Protein AF-A0AAV5UPC3-F1 (afdb_monomer_lite)

InterPro domains:
  IPR008993 Tissue inhibitor of metalloproteinases-like, OB-fold [G3DSA:2.40.50.120] (26-93)
  IPR008993 Tissue inhibitor of metalloproteinases-like, OB-fold [SSF50242] (26-77)

Structure (mmCIF, N/CA/C/O backbone):
data_AF-A0AAV5UPC3-F1
#
_entry.id   AF-A0AAV5UPC3-F1
#
loop_
_atom_site.group_PDB
_atom_site.id
_atom_site.type_symbol
_atom_site.label_atom_id
_atom_site.label_alt_id
_atom_site.label_comp_id
_atom_site.label_asym_id
_atom_site.label_entity_id
_atom_site.label_seq_id
_atom_site.pdbx_PDB_ins_code
_atom_site.Cartn_x
_atom_site.Cartn_y
_atom_site.Cartn_z
_atom_site.occupancy
_atom_site.B_iso_or_equiv
_atom_site.auth_seq_id
_atom_site.auth_comp_id
_atom_site.auth_asym_id
_atom_site.auth_atom_id
_atom_site.pdbx_PDB_model_num
ATOM 1 N N . VAL A 1 1 ? 34.953 -40.851 -29.923 1.00 43.78 1 VAL A N 1
ATOM 2 C CA . VAL A 1 1 ? 33.652 -40.464 -30.531 1.00 43.78 1 VAL A CA 1
ATOM 3 C C . VAL A 1 1 ? 32.450 -40.804 -29.626 1.00 43.78 1 VAL A C 1
ATOM 5 O O . VAL A 1 1 ? 31.329 -40.807 -30.099 1.00 43.78 1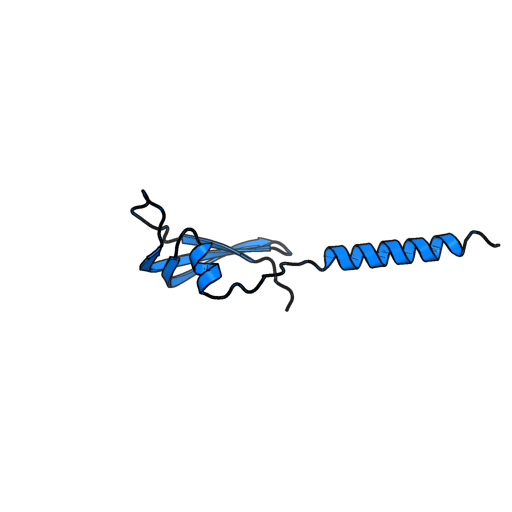 VAL A O 1
ATOM 8 N N . PHE A 1 2 ? 32.631 -41.056 -28.318 1.00 40.38 2 PHE A N 1
ATOM 9 C CA . PHE A 1 2 ? 31.521 -41.422 -27.409 1.00 40.38 2 PHE A CA 1
ATOM 10 C C . PHE A 1 2 ? 31.484 -40.623 -26.094 1.00 40.38 2 PHE A C 1
ATOM 12 O O . PHE A 1 2 ? 30.780 -40.998 -25.166 1.00 40.38 2 PHE A O 1
ATOM 19 N N . THR A 1 3 ? 32.220 -39.515 -26.000 1.00 42.66 3 THR A N 1
ATOM 20 C CA . THR A 1 3 ? 32.250 -38.665 -24.794 1.00 42.66 3 THR A CA 1
ATOM 21 C C . THR A 1 3 ? 31.683 -37.264 -25.021 1.00 42.66 3 THR A C 1
ATOM 23 O O . THR A 1 3 ? 31.289 -36.615 -24.059 1.00 42.66 3 THR A O 1
ATOM 26 N N . ASP A 1 4 ? 31.539 -36.824 -26.274 1.00 43.41 4 ASP A N 1
ATOM 27 C CA . ASP A 1 4 ? 31.060 -35.470 -26.596 1.00 43.41 4 ASP A CA 1
ATOM 28 C C . ASP A 1 4 ? 29.525 -35.341 -26.565 1.00 43.41 4 ASP A C 1
ATOM 30 O O . ASP A 1 4 ? 28.989 -34.244 -26.428 1.00 43.41 4 ASP A O 1
ATOM 34 N N . THR A 1 5 ? 28.789 -36.456 -26.616 1.00 48.06 5 THR A N 1
ATOM 35 C CA . THR A 1 5 ? 27.314 -36.469 -26.588 1.00 48.06 5 THR A CA 1
ATOM 36 C C . THR A 1 5 ? 26.716 -36.532 -25.178 1.00 48.06 5 THR A C 1
ATOM 38 O O . THR A 1 5 ? 25.583 -36.093 -24.984 1.00 48.06 5 THR A O 1
ATOM 41 N N . MET A 1 6 ? 27.458 -37.009 -24.167 1.00 47.09 6 MET A N 1
ATOM 42 C CA . MET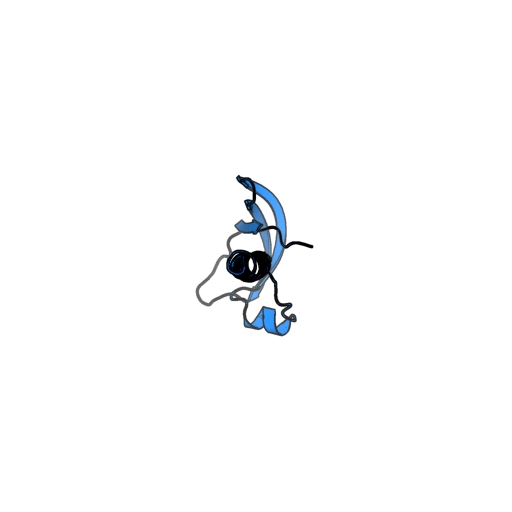 A 1 6 ? 26.967 -37.073 -22.775 1.00 47.09 6 MET A CA 1
ATOM 43 C C . MET A 1 6 ? 27.084 -35.738 -22.024 1.00 47.09 6 MET A C 1
ATOM 45 O O . MET A 1 6 ? 26.315 -35.488 -21.094 1.00 47.09 6 MET A O 1
ATOM 49 N N . ILE A 1 7 ? 28.006 -34.859 -22.428 1.00 52.94 7 ILE A N 1
ATOM 50 C CA . ILE A 1 7 ? 28.183 -33.537 -21.805 1.00 52.94 7 ILE A CA 1
ATOM 51 C C . ILE A 1 7 ? 27.064 -32.584 -22.253 1.00 52.94 7 ILE A C 1
ATOM 53 O O . ILE A 1 7 ? 26.504 -31.862 -21.428 1.00 52.94 7 ILE A O 1
ATOM 57 N N . GLY A 1 8 ? 26.665 -32.643 -23.530 1.00 53.41 8 GLY A N 1
ATOM 58 C CA . GLY A 1 8 ? 25.612 -31.787 -24.089 1.00 53.41 8 GLY A CA 1
ATOM 59 C C . GLY A 1 8 ? 24.230 -32.003 -23.46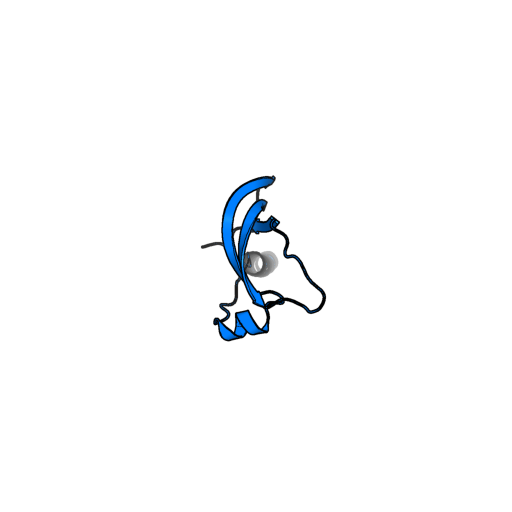1 1.00 53.41 8 GLY A C 1
ATOM 60 O O . GLY A 1 8 ? 23.489 -31.042 -23.271 1.00 53.41 8 GLY A O 1
ATOM 61 N N . SER A 1 9 ? 23.899 -33.241 -23.074 1.00 57.97 9 SER A N 1
ATOM 62 C CA . SER A 1 9 ? 22.607 -33.545 -22.445 1.00 57.97 9 SER A CA 1
ATOM 63 C C . SER A 1 9 ? 22.519 -32.981 -21.023 1.00 57.97 9 SER A C 1
ATOM 65 O O . SER A 1 9 ? 21.543 -32.317 -20.686 1.00 57.97 9 SER A O 1
ATOM 67 N N . ASN A 1 10 ? 23.569 -33.147 -20.210 1.00 62.12 10 ASN A N 1
ATOM 68 C CA . ASN A 1 10 ? 23.609 -32.605 -18.847 1.00 62.12 10 ASN A CA 1
ATOM 69 C C . ASN A 1 10 ? 23.612 -31.071 -18.831 1.00 62.12 10 ASN A C 1
ATOM 71 O O . ASN A 1 10 ? 22.930 -30.467 -18.006 1.00 62.12 10 ASN A O 1
ATOM 75 N N . LEU A 1 11 ? 24.324 -30.433 -19.767 1.00 66.88 11 LEU A N 1
ATOM 76 C CA . LEU A 1 11 ? 24.347 -28.973 -19.880 1.00 66.88 11 LEU A CA 1
ATOM 77 C C . LEU A 1 11 ? 22.966 -28.407 -20.244 1.00 66.88 11 LEU A C 1
ATOM 79 O O . LEU A 1 11 ? 22.559 -27.383 -19.701 1.00 66.88 11 LEU A O 1
ATOM 83 N N . ALA A 1 12 ? 22.227 -29.101 -21.115 1.00 71.06 12 ALA A N 1
ATOM 84 C CA . ALA A 1 12 ? 20.863 -28.735 -21.484 1.00 71.06 12 ALA A CA 1
ATOM 85 C C . ALA A 1 12 ? 19.892 -28.852 -20.298 1.00 71.06 12 ALA A C 1
ATOM 87 O O . ALA A 1 12 ? 19.082 -27.951 -20.089 1.00 71.06 12 ALA A O 1
ATOM 88 N N . TRP A 1 13 ? 20.010 -29.908 -19.483 1.00 70.88 13 TRP A N 1
ATOM 89 C CA . TRP A 1 13 ? 19.224 -30.056 -18.250 1.00 70.88 13 TRP A CA 1
ATOM 90 C C . TRP A 1 13 ? 19.546 -28.969 -17.220 1.00 70.88 13 TRP A C 1
ATOM 92 O O . TRP A 1 13 ? 18.631 -28.411 -16.617 1.00 70.88 13 TRP A O 1
ATOM 102 N N . ILE A 1 14 ? 20.826 -28.624 -17.055 1.00 71.94 14 ILE A N 1
ATOM 103 C CA . ILE A 1 14 ? 21.260 -27.552 -16.148 1.00 71.94 14 ILE A CA 1
ATOM 104 C C . ILE A 1 14 ? 20.731 -26.188 -16.623 1.00 71.94 14 ILE A C 1
ATOM 106 O O . ILE A 1 14 ? 20.213 -25.418 -15.814 1.00 71.94 14 ILE A O 1
ATOM 110 N N . LEU A 1 15 ? 20.783 -25.911 -17.929 1.00 70.06 15 LEU A N 1
ATOM 111 C CA . LEU A 1 15 ? 20.209 -24.698 -18.519 1.00 70.06 15 LEU A CA 1
ATOM 112 C C . LEU A 1 15 ? 18.684 -24.637 -18.332 1.00 70.06 15 LEU A C 1
ATOM 114 O O . LEU A 1 15 ? 18.176 -23.613 -17.882 1.00 70.06 15 LEU A O 1
ATOM 118 N N . LEU A 1 16 ? 17.956 -25.729 -18.579 1.00 67.62 16 LEU A N 1
ATOM 119 C CA . LEU A 1 16 ? 16.503 -25.798 -18.366 1.00 67.62 16 LEU A CA 1
ATOM 120 C C . LEU A 1 16 ? 16.107 -25.549 -16.905 1.00 67.62 16 LEU A C 1
ATOM 122 O O . LEU A 1 16 ? 15.198 -24.763 -16.641 1.00 67.62 16 LEU A O 1
ATOM 126 N N . LEU A 1 17 ? 16.814 -26.161 -15.952 1.00 67.38 17 LEU A N 1
ATOM 127 C CA . LEU A 1 17 ? 16.564 -25.953 -14.523 1.00 67.38 17 LEU A CA 1
ATOM 128 C C . LEU A 1 17 ? 16.882 -24.516 -14.088 1.00 67.38 17 LEU A C 1
ATOM 130 O O . LEU A 1 17 ? 16.149 -23.945 -13.279 1.00 67.38 17 LEU A O 1
ATOM 134 N N . SER A 1 18 ? 17.924 -23.907 -14.663 1.00 63.44 18 SER A N 1
ATOM 135 C CA . SER A 1 18 ? 18.255 -22.506 -14.390 1.00 63.44 18 SER A CA 1
ATOM 136 C C . SER A 1 18 ? 17.159 -21.552 -14.880 1.00 63.44 18 SER A C 1
ATOM 138 O O . SER A 1 18 ? 16.760 -20.664 -14.133 1.00 63.44 18 SER A O 1
ATOM 140 N N . ILE A 1 19 ? 16.573 -21.791 -16.058 1.00 63.84 19 ILE A N 1
ATOM 141 C CA . ILE A 1 19 ? 15.489 -20.961 -16.612 1.00 63.84 19 ILE A CA 1
ATOM 142 C C . ILE A 1 19 ? 14.228 -21.037 -15.738 1.00 63.84 19 ILE A C 1
ATOM 144 O O . ILE A 1 19 ? 13.636 -20.004 -15.432 1.00 63.84 19 ILE A O 1
ATOM 148 N N . ILE A 1 20 ? 13.866 -22.234 -15.261 1.00 62.31 20 ILE A N 1
ATOM 149 C CA . ILE A 1 20 ? 12.699 -22.432 -14.381 1.00 62.31 20 ILE A CA 1
ATOM 150 C C . ILE A 1 20 ? 12.882 -21.703 -13.038 1.00 62.31 20 ILE A C 1
ATOM 152 O O . ILE A 1 20 ? 11.925 -21.157 -12.488 1.00 62.31 20 ILE A O 1
ATOM 156 N N . SER A 1 21 ? 14.114 -21.648 -12.518 1.00 58.91 21 SER A N 1
ATOM 157 C CA . SER A 1 21 ? 14.410 -20.958 -11.254 1.00 58.91 21 SER A CA 1
ATOM 158 C C . SER A 1 21 ? 14.331 -19.428 -11.351 1.00 58.91 21 SER A C 1
ATOM 160 O O . SER A 1 21 ? 14.058 -18.767 -10.351 1.00 58.91 21 SER A O 1
ATOM 162 N N . VAL A 1 22 ? 14.517 -18.861 -12.550 1.00 58.56 22 VAL A N 1
ATOM 163 C CA . VAL A 1 22 ? 14.521 -17.405 -12.779 1.00 58.56 22 VAL A CA 1
ATOM 164 C C . VAL A 1 22 ? 13.115 -16.868 -13.087 1.00 58.56 22 VAL A C 1
ATOM 166 O O . VAL A 1 22 ? 12.849 -15.691 -12.861 1.00 58.56 22 VAL A O 1
ATOM 169 N N . SER A 1 23 ? 12.169 -17.717 -13.506 1.00 56.53 23 SER A N 1
ATOM 170 C CA . SER A 1 23 ? 10.775 -17.319 -13.786 1.00 56.53 23 SER A CA 1
ATOM 171 C C . SER A 1 23 ? 9.914 -16.994 -12.549 1.00 56.53 23 SER A C 1
ATOM 173 O O . SER A 1 23 ? 8.727 -16.716 -12.682 1.00 56.53 23 SER A O 1
ATOM 175 N N . GLY A 1 24 ? 10.486 -16.979 -11.342 1.00 53.44 24 GLY A N 1
ATOM 176 C CA . GLY A 1 24 ? 9.796 -16.619 -10.096 1.00 53.44 24 GLY A CA 1
ATOM 177 C C . GLY A 1 24 ? 9.636 -15.110 -9.861 1.00 53.44 24 GLY A C 1
ATOM 178 O O . GLY A 1 24 ? 9.828 -14.655 -8.733 1.00 53.44 24 GLY A O 1
ATOM 179 N N . ALA A 1 25 ? 9.327 -14.320 -10.893 1.00 57.50 25 ALA A N 1
ATOM 180 C CA . ALA A 1 25 ? 9.040 -12.895 -10.737 1.00 57.50 25 ALA A CA 1
ATOM 181 C C . ALA A 1 25 ? 7.710 -12.718 -9.976 1.00 57.50 25 ALA A C 1
ATOM 183 O O . ALA A 1 25 ? 6.640 -12.966 -10.516 1.00 57.50 25 ALA A O 1
ATOM 184 N N . CYS A 1 26 ? 7.803 -12.351 -8.694 1.00 61.12 26 CYS A N 1
ATOM 185 C CA . CYS A 1 26 ? 6.707 -11.974 -7.791 1.00 61.12 26 CYS A CA 1
ATOM 186 C C . CYS A 1 26 ? 5.433 -12.833 -7.866 1.00 61.12 26 CYS A C 1
ATOM 188 O O . CYS A 1 26 ? 4.410 -12.429 -8.409 1.00 61.12 26 CYS A O 1
ATOM 190 N N . THR A 1 27 ? 5.445 -13.992 -7.206 1.00 65.62 27 THR A N 1
ATOM 191 C CA . THR A 1 27 ? 4.218 -14.771 -6.994 1.00 65.62 27 THR A CA 1
ATOM 192 C C . THR A 1 27 ? 3.484 -14.287 -5.741 1.00 65.62 27 THR A C 1
ATOM 194 O O . THR A 1 27 ? 3.927 -14.540 -4.616 1.00 65.62 27 THR A O 1
ATOM 197 N N . CYS A 1 28 ? 2.347 -13.615 -5.909 1.00 70.81 28 CYS A N 1
ATOM 198 C CA . CYS A 1 28 ? 1.460 -13.272 -4.798 1.00 70.81 28 CYS A CA 1
ATOM 199 C C . CYS A 1 28 ? 0.569 -14.470 -4.454 1.00 70.81 28 CYS A C 1
ATOM 201 O O . CYS A 1 28 ? -0.164 -14.977 -5.300 1.00 70.81 28 CYS A O 1
ATOM 203 N N . ARG A 1 29 ? 0.593 -14.920 -3.196 1.00 77.75 29 ARG A N 1
ATOM 204 C CA . ARG A 1 29 ? -0.399 -15.882 -2.707 1.00 77.75 29 ARG A CA 1
ATOM 205 C C . ARG A 1 29 ? -1.663 -15.118 -2.340 1.00 77.75 29 ARG A C 1
ATOM 207 O O . ARG A 1 29 ? -1.625 -14.340 -1.386 1.00 77.75 29 ARG A O 1
ATOM 214 N N . ASP A 1 30 ? -2.757 -15.374 -3.055 1.00 78.31 30 ASP A N 1
ATOM 215 C CA . ASP A 1 30 ? -4.046 -14.789 -2.701 1.00 78.31 30 ASP A CA 1
ATOM 216 C C . ASP A 1 30 ? -4.396 -15.162 -1.254 1.00 78.31 30 ASP A C 1
ATOM 218 O O . ASP A 1 30 ? -4.350 -16.319 -0.813 1.00 78.31 30 ASP A O 1
ATOM 222 N N . ALA A 1 31 ? -4.632 -14.115 -0.490 1.00 74.62 31 ALA A N 1
ATOM 223 C CA . ALA A 1 31 ? -4.884 -14.128 0.919 1.00 74.62 31 ALA A CA 1
ATOM 224 C C . ALA A 1 31 ? -6.295 -13.596 1.077 1.00 74.62 31 ALA A C 1
ATOM 226 O O . ALA A 1 31 ? -6.486 -12.383 1.030 1.00 74.62 31 ALA A O 1
ATOM 227 N N . GLY A 1 32 ? -7.272 -14.485 1.271 1.00 90.50 32 GLY A N 1
ATOM 228 C CA . GLY A 1 32 ? -8.645 -14.063 1.539 1.00 90.50 32 GLY A CA 1
ATOM 229 C C . GLY A 1 32 ? -8.708 -12.965 2.618 1.00 90.50 32 GLY A C 1
ATOM 230 O O . GLY A 1 32 ? -7.799 -12.855 3.452 1.00 90.50 32 GLY A O 1
ATOM 231 N N . PRO A 1 33 ? -9.773 -12.149 2.634 1.00 90.19 33 PRO A N 1
ATOM 232 C CA . PRO A 1 33 ? -9.817 -10.892 3.384 1.00 90.19 33 PRO A CA 1
ATOM 233 C C . PRO A 1 33 ? -9.519 -11.058 4.880 1.00 90.19 33 PRO A C 1
ATOM 235 O O . PRO A 1 33 ? -8.826 -10.229 5.464 1.00 90.19 33 PRO A O 1
ATOM 238 N N . GLU A 1 34 ? -9.970 -12.154 5.494 1.00 92.56 34 GLU A N 1
ATOM 239 C CA . GLU A 1 34 ? -9.683 -12.477 6.895 1.00 92.56 34 GLU A CA 1
ATOM 240 C C . GLU A 1 34 ? -8.185 -12.725 7.144 1.00 92.56 34 GLU A C 1
ATOM 242 O O . GLU A 1 34 ? -7.594 -12.167 8.068 1.00 92.56 34 GLU A O 1
ATOM 247 N N . ALA A 1 35 ? -7.532 -13.509 6.283 1.00 91.00 35 ALA A N 1
ATOM 248 C CA . ALA A 1 35 ? -6.105 -13.794 6.399 1.00 91.00 35 ALA A CA 1
ATOM 249 C C . ALA A 1 35 ? -5.251 -12.541 6.151 1.00 91.00 35 ALA A C 1
ATOM 251 O O . ALA A 1 35 ? -4.234 -12.341 6.823 1.00 91.00 35 ALA A O 1
ATOM 252 N N . ALA A 1 36 ? -5.659 -11.688 5.207 1.00 89.12 36 ALA A N 1
ATOM 253 C CA . ALA A 1 36 ? -5.029 -10.392 4.977 1.00 89.12 36 ALA A CA 1
ATOM 254 C C . ALA A 1 36 ? -5.179 -9.478 6.204 1.00 89.12 36 ALA A C 1
ATOM 256 O O . ALA A 1 36 ? -4.188 -8.926 6.680 1.00 89.12 36 ALA A O 1
ATOM 257 N N . TRP A 1 37 ? -6.382 -9.396 6.777 1.00 90.50 37 TRP A N 1
ATOM 258 C CA . TRP A 1 37 ? -6.659 -8.615 7.983 1.00 90.50 37 TRP A CA 1
ATOM 259 C C . TRP A 1 37 ? -5.830 -9.067 9.192 1.00 90.50 37 TRP A C 1
ATOM 261 O O . TRP A 1 37 ? -5.273 -8.237 9.918 1.00 90.50 37 TRP A O 1
ATOM 271 N N . CYS A 1 38 ? -5.719 -10.378 9.419 1.00 90.19 38 CYS A N 1
ATOM 272 C CA . CYS A 1 38 ? -4.947 -10.927 10.532 1.00 90.19 38 CYS A CA 1
ATOM 273 C C . CYS A 1 38 ? -3.454 -10.600 10.408 1.00 90.19 38 CYS A C 1
ATOM 275 O O . CYS A 1 38 ? -2.847 -10.182 11.395 1.00 90.19 38 CYS A O 1
ATOM 277 N N . ARG A 1 39 ? -2.885 -10.727 9.202 1.00 90.88 39 ARG A N 1
ATOM 278 C CA . ARG A 1 39 ? -1.449 -10.508 8.957 1.00 90.88 39 ARG A CA 1
ATOM 279 C C . ARG A 1 39 ? -1.047 -9.046 8.819 1.00 90.88 39 ARG A C 1
ATOM 281 O O . ARG A 1 39 ? 0.085 -8.713 9.145 1.00 90.88 39 ARG A O 1
ATOM 288 N N . ALA A 1 40 ? -1.937 -8.186 8.338 1.00 89.44 40 ALA A N 1
ATOM 289 C CA . ALA A 1 40 ? -1.623 -6.777 8.153 1.00 89.44 40 ALA A CA 1
ATOM 290 C C . ALA A 1 40 ? -1.407 -6.091 9.509 1.00 89.44 40 ALA A C 1
ATOM 292 O O . ALA A 1 40 ? -2.261 -6.175 10.389 1.00 89.44 40 ALA A O 1
ATOM 293 N N . GLU A 1 41 ? -0.296 -5.384 9.695 1.00 89.50 41 GLU A N 1
ATOM 294 C CA . GLU A 1 41 ? -0.059 -4.604 10.920 1.00 89.50 41 GLU A CA 1
ATOM 295 C C . GLU A 1 41 ? -0.997 -3.394 11.015 1.00 89.50 41 GLU A C 1
ATOM 297 O O . GLU A 1 41 ? -1.443 -3.016 12.102 1.00 89.50 41 GLU A O 1
ATOM 302 N N . PHE A 1 42 ? -1.354 -2.827 9.861 1.00 89.19 42 PHE A N 1
ATOM 303 C CA . PHE A 1 42 ? -2.285 -1.716 9.741 1.00 89.19 42 PHE A CA 1
ATOM 304 C C . PHE A 1 42 ? -3.313 -1.982 8.638 1.00 89.19 42 PHE A C 1
ATOM 306 O O . PHE A 1 42 ? -3.023 -2.635 7.638 1.00 89.19 42 PHE A O 1
ATOM 313 N N . VAL A 1 43 ? -4.519 -1.447 8.814 1.00 91.94 43 VAL A N 1
ATOM 314 C CA . VAL A 1 43 ? -5.576 -1.461 7.799 1.00 91.94 43 VAL A CA 1
ATOM 315 C C . VAL A 1 43 ? -6.284 -0.116 7.840 1.00 91.94 43 VAL A C 1
ATOM 317 O O . VAL A 1 43 ? -6.790 0.304 8.883 1.00 91.94 43 VAL A O 1
ATOM 320 N N . SER A 1 44 ? -6.337 0.573 6.704 1.00 93.81 44 SER A N 1
ATOM 321 C CA . SER A 1 44 ? -7.017 1.860 6.577 1.00 93.81 44 SER A CA 1
ATOM 322 C C . SER A 1 44 ? -7.709 1.973 5.224 1.00 93.81 44 SER A C 1
ATOM 324 O O . SER A 1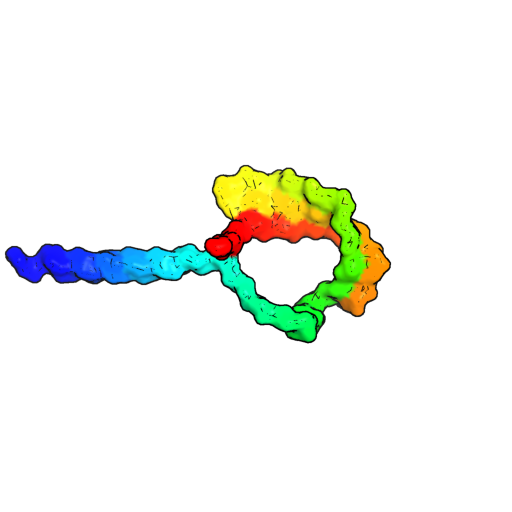 44 ? -7.217 1.477 4.214 1.00 93.81 44 SER A O 1
ATOM 326 N N . LYS A 1 45 ? -8.862 2.643 5.212 1.00 94.38 45 LYS A N 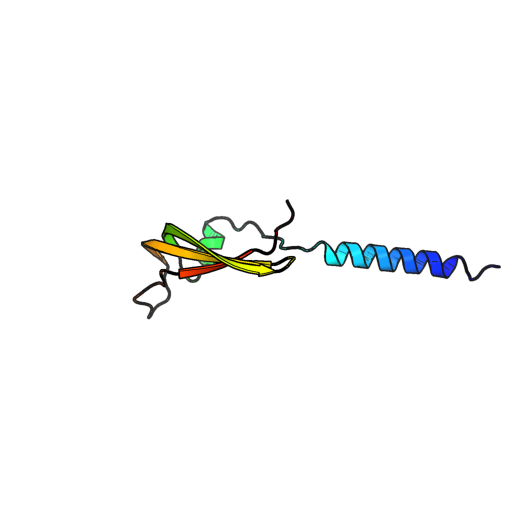1
ATOM 327 C CA . LYS A 1 45 ? -9.512 3.102 3.990 1.00 94.38 45 LYS A CA 1
ATOM 328 C C . LYS A 1 45 ? -8.868 4.419 3.590 1.00 94.38 45 LYS A C 1
ATOM 330 O O . LYS A 1 45 ? -8.970 5.402 4.326 1.00 94.38 45 LYS A O 1
ATOM 335 N N . VAL A 1 46 ? -8.247 4.434 2.422 1.00 94.50 46 VAL A N 1
ATOM 336 C CA . VAL A 1 46 ? -7.533 5.597 1.898 1.00 94.50 46 VAL A CA 1
ATOM 337 C C . VAL A 1 46 ? -8.165 6.091 0.604 1.00 94.50 46 VAL A C 1
ATOM 339 O O . VAL A 1 46 ? -8.799 5.327 -0.126 1.00 94.50 46 VAL A O 1
ATOM 342 N N . ARG A 1 47 ? -7.988 7.378 0.324 1.00 94.88 47 ARG A N 1
ATOM 343 C CA . ARG A 1 47 ? -8.114 7.948 -1.018 1.00 94.88 47 ARG A CA 1
ATOM 344 C C . ARG A 1 47 ? -6.706 8.233 -1.526 1.00 94.88 47 ARG A C 1
ATOM 346 O O . ARG A 1 47 ? -5.913 8.786 -0.775 1.00 94.88 47 ARG A O 1
ATOM 353 N N . ILE A 1 48 ? -6.410 7.860 -2.765 1.00 94.38 48 ILE A N 1
ATOM 354 C CA . ILE A 1 48 ? -5.165 8.259 -3.429 1.00 94.38 48 ILE A CA 1
ATOM 355 C C . ILE A 1 48 ? -5.363 9.687 -3.932 1.00 94.38 48 ILE A C 1
ATOM 357 O O . ILE A 1 48 ? -6.293 9.928 -4.705 1.00 94.38 48 ILE A O 1
ATOM 361 N N . ASP A 1 49 ? -4.522 10.610 -3.476 1.00 93.56 49 ASP A N 1
ATOM 362 C CA . ASP A 1 49 ? -4.573 12.014 -3.885 1.00 93.56 49 ASP A CA 1
ATOM 363 C C . ASP A 1 49 ? -3.637 12.262 -5.079 1.00 93.56 49 ASP A C 1
ATOM 365 O O . ASP A 1 49 ? -4.040 12.897 -6.055 1.00 93.56 49 ASP A O 1
ATOM 369 N N . SER A 1 50 ? -2.420 11.707 -5.060 1.00 91.88 50 SER A N 1
ATOM 370 C CA . SER A 1 50 ? -1.497 11.763 -6.200 1.00 91.88 50 SER A CA 1
ATOM 371 C C . SER A 1 50 ? -0.541 10.568 -6.269 1.00 91.88 50 SER A C 1
ATOM 373 O O . SER A 1 50 ? -0.369 9.821 -5.305 1.00 91.88 50 SER A O 1
ATOM 375 N N . VAL A 1 51 ? 0.075 10.384 -7.440 1.00 92.06 51 VAL A N 1
ATOM 376 C CA . VAL A 1 51 ? 1.066 9.336 -7.716 1.00 92.06 51 VAL A CA 1
ATOM 377 C C . VAL A 1 51 ? 2.275 9.977 -8.386 1.00 92.06 51 VAL A C 1
ATOM 379 O O . VAL A 1 51 ? 2.127 10.650 -9.406 1.00 92.06 51 VAL A O 1
ATOM 382 N N . TYR A 1 52 ? 3.460 9.760 -7.824 1.00 89.81 52 TYR A N 1
ATOM 383 C CA . TYR A 1 52 ? 4.731 10.234 -8.364 1.00 89.81 52 TYR A CA 1
ATOM 384 C C . TYR A 1 52 ? 5.632 9.056 -8.696 1.00 89.81 52 TYR A C 1
ATOM 386 O O . TYR A 1 52 ? 5.772 8.126 -7.908 1.00 89.81 52 TYR A O 1
ATOM 394 N N . GLU A 1 53 ? 6.286 9.118 -9.845 1.00 87.12 53 GLU A N 1
ATOM 395 C CA . GLU A 1 53 ? 7.356 8.193 -10.191 1.00 87.12 53 GLU A CA 1
ATOM 396 C C . GLU A 1 53 ? 8.669 8.733 -9.612 1.00 87.12 53 GLU A C 1
ATOM 398 O O . GLU A 1 53 ? 9.139 9.797 -10.016 1.00 87.12 53 GLU A O 1
ATOM 403 N N . LEU A 1 54 ? 9.230 8.036 -8.623 1.00 84.12 54 LEU A N 1
ATOM 404 C CA . LEU A 1 54 ? 10.480 8.433 -7.970 1.00 84.12 54 LEU A CA 1
ATOM 405 C C . LEU A 1 54 ? 11.694 7.989 -8.779 1.00 84.12 54 LEU A C 1
ATOM 407 O O . LEU A 1 54 ? 12.672 8.728 -8.902 1.00 84.12 54 LEU A O 1
ATOM 411 N N . LYS A 1 55 ? 11.640 6.764 -9.306 1.00 80.44 55 LYS A N 1
ATOM 412 C CA . LYS A 1 55 ? 12.756 6.151 -10.013 1.00 80.44 55 LYS A CA 1
ATOM 413 C C . LYS A 1 55 ? 12.260 5.223 -11.110 1.00 80.44 55 LYS A C 1
ATOM 415 O O . LYS A 1 55 ? 11.355 4.419 -10.889 1.00 80.44 55 LYS A O 1
ATOM 420 N N . ARG A 1 56 ? 12.924 5.315 -12.262 1.00 77.88 56 ARG A N 1
ATOM 421 C CA . ARG A 1 56 ? 12.775 4.411 -13.398 1.00 77.88 56 ARG A CA 1
ATOM 422 C C . ARG A 1 56 ? 14.133 3.803 -13.719 1.00 77.88 56 ARG A C 1
ATOM 424 O O . ARG A 1 56 ? 14.925 4.418 -14.429 1.00 77.88 56 ARG A O 1
ATOM 431 N N . ASP A 1 57 ? 14.393 2.613 -13.196 1.00 77.44 57 ASP A N 1
ATOM 432 C CA . ASP A 1 57 ? 15.510 1.787 -13.658 1.00 77.44 57 ASP A CA 1
ATOM 433 C C . ASP A 1 57 ? 14.992 0.750 -14.660 1.00 77.44 57 ASP A C 1
ATOM 435 O O . ASP A 1 57 ? 13.798 0.456 -14.681 1.00 77.44 57 ASP A O 1
ATOM 439 N N . ASN A 1 58 ? 15.886 0.162 -15.468 1.00 64.44 58 ASN A N 1
ATOM 440 C CA . ASN A 1 58 ? 15.545 -0.748 -16.576 1.00 64.44 58 ASN A CA 1
ATOM 441 C C . ASN A 1 58 ? 14.518 -1.850 -16.234 1.00 64.44 58 ASN A C 1
ATOM 443 O O . ASN A 1 58 ? 13.839 -2.321 -17.142 1.00 64.44 58 ASN A O 1
ATOM 447 N N . HIS A 1 59 ? 14.381 -2.244 -14.960 1.00 64.81 59 HIS A N 1
ATOM 448 C CA . HIS A 1 59 ? 13.434 -3.271 -14.505 1.00 64.81 59 HIS A CA 1
ATOM 449 C C . HIS A 1 59 ? 12.739 -2.962 -13.167 1.00 64.81 59 HIS A C 1
ATOM 451 O O . HIS A 1 59 ? 12.044 -3.827 -12.633 1.00 64.81 59 HIS A O 1
ATOM 457 N N . THR A 1 60 ? 12.907 -1.755 -12.623 1.00 68.19 60 THR A N 1
ATOM 458 C CA . THR A 1 60 ? 12.349 -1.395 -11.313 1.00 68.19 60 THR A CA 1
ATOM 459 C C . THR A 1 60 ? 11.708 -0.025 -11.402 1.00 68.19 60 THR A C 1
ATOM 461 O O . THR A 1 60 ? 12.378 0.960 -11.722 1.00 68.19 60 THR A O 1
ATOM 464 N N . TYR A 1 61 ? 10.420 0.030 -11.083 1.00 71.94 61 TYR A N 1
ATOM 465 C CA . TYR A 1 61 ? 9.691 1.283 -10.962 1.00 71.94 61 TYR A CA 1
ATOM 466 C C . TYR A 1 61 ? 9.404 1.521 -9.487 1.00 71.94 61 TYR A C 1
ATOM 468 O O . TYR A 1 61 ? 8.870 0.649 -8.799 1.00 71.94 61 TYR A O 1
ATOM 476 N N . GLU A 1 62 ? 9.773 2.692 -8.990 1.00 82.88 62 GLU A N 1
ATOM 477 C CA . GLU A 1 62 ? 9.431 3.105 -7.634 1.00 82.88 62 GLU A CA 1
ATOM 478 C C . GLU A 1 62 ? 8.397 4.221 -7.711 1.00 82.88 62 GLU A C 1
ATOM 480 O O . GLU A 1 62 ? 8.663 5.291 -8.268 1.00 82.88 62 GLU A O 1
ATOM 485 N N . PHE A 1 63 ? 7.218 3.967 -7.145 1.00 85.62 63 PHE A N 1
ATOM 486 C CA . PHE A 1 63 ? 6.147 4.949 -7.070 1.00 85.62 63 PHE A CA 1
ATOM 487 C C . PHE A 1 63 ? 5.932 5.405 -5.631 1.00 85.62 63 PHE A C 1
ATOM 489 O O . PHE A 1 63 ? 5.924 4.605 -4.691 1.00 85.62 63 PHE A O 1
ATOM 496 N N . LEU A 1 64 ? 5.712 6.706 -5.485 1.00 89.31 64 LEU A N 1
ATOM 497 C CA . LEU A 1 64 ? 5.248 7.346 -4.268 1.00 89.31 64 LEU A CA 1
ATOM 498 C C . LEU A 1 64 ? 3.782 7.722 -4.444 1.00 89.31 64 LEU A C 1
ATOM 500 O O . LEU A 1 64 ? 3.439 8.555 -5.282 1.00 89.31 64 LEU A O 1
ATOM 504 N N . TYR A 1 65 ? 2.925 7.124 -3.633 1.00 91.38 65 TYR A N 1
ATOM 505 C CA . TYR A 1 65 ? 1.516 7.470 -3.554 1.00 91.38 65 TYR A CA 1
ATOM 506 C C . TYR A 1 65 ? 1.323 8.416 -2.382 1.00 91.38 65 TYR A C 1
ATOM 508 O O . TYR A 1 65 ? 1.684 8.070 -1.256 1.00 91.38 65 TYR A O 1
ATOM 516 N N . THR A 1 66 ? 0.726 9.578 -2.629 1.00 94.12 66 THR A N 1
ATOM 517 C CA . THR A 1 66 ? 0.175 10.377 -1.537 1.00 94.12 66 THR A CA 1
ATOM 518 C C . THR A 1 66 ? -1.263 9.952 -1.306 1.00 94.12 66 THR A C 1
ATOM 520 O O . THR A 1 66 ? -2.054 9.777 -2.243 1.00 94.12 66 THR A O 1
ATOM 523 N N . VAL A 1 67 ? -1.596 9.712 -0.049 1.00 94.69 67 VAL A N 1
ATOM 524 C CA . VAL A 1 67 ? -2.884 9.186 0.356 1.00 94.69 67 VAL A CA 1
ATOM 525 C C . VAL A 1 67 ? -3.473 10.022 1.469 1.00 94.69 67 VAL A C 1
ATOM 527 O O . VAL A 1 67 ? -2.779 10.517 2.348 1.00 94.69 67 VAL A O 1
ATOM 530 N N . LYS A 1 68 ? -4.797 10.107 1.462 1.00 94.38 68 LYS A N 1
ATOM 531 C CA . LYS A 1 68 ? -5.572 10.650 2.563 1.00 94.38 68 LYS A CA 1
ATOM 532 C C . LYS A 1 68 ? -6.310 9.529 3.269 1.00 94.38 68 LYS A C 1
ATOM 534 O O . LYS A 1 68 ? -7.182 8.871 2.688 1.00 94.38 68 LYS A O 1
ATOM 539 N N . HIS A 1 69 ? -5.996 9.333 4.543 1.00 92.19 69 HIS A N 1
ATOM 540 C CA . HIS A 1 69 ? -6.683 8.366 5.390 1.00 92.19 69 HIS A CA 1
ATOM 541 C C . HIS A 1 69 ? -8.115 8.829 5.694 1.00 92.19 69 HIS A C 1
ATOM 543 O O . HIS A 1 69 ? -8.335 9.843 6.352 1.00 92.19 69 HIS A O 1
ATOM 549 N N . LEU A 1 70 ? -9.106 8.077 5.207 1.00 93.81 70 LEU A N 1
ATOM 550 C CA . LEU A 1 70 ? -10.528 8.346 5.445 1.00 93.81 70 LEU A CA 1
ATOM 551 C C . LEU A 1 70 ? -11.014 7.684 6.736 1.00 93.81 70 LEU A C 1
ATOM 553 O O . LEU A 1 70 ? -11.794 8.268 7.482 1.00 93.81 70 LEU A O 1
ATOM 557 N N . SER A 1 71 ? -10.572 6.450 6.987 1.00 93.00 71 SER A N 1
ATOM 558 C CA . SER A 1 71 ? -10.875 5.723 8.222 1.00 93.00 71 SER A CA 1
ATOM 559 C C . SER A 1 71 ? -9.788 4.703 8.536 1.00 93.00 71 SER A C 1
ATOM 561 O O . SER A 1 71 ? -9.356 3.958 7.654 1.00 93.00 71 SER A O 1
ATOM 563 N N . THR A 1 72 ? -9.384 4.608 9.797 1.00 91.25 72 THR A N 1
ATOM 564 C CA . THR A 1 72 ? -8.410 3.610 10.259 1.00 91.25 72 THR A CA 1
ATOM 565 C C . THR A 1 72 ? -9.138 2.468 10.944 1.00 91.25 72 THR A C 1
ATOM 567 O O . THR A 1 72 ? -9.889 2.689 11.888 1.00 91.25 72 THR A O 1
ATOM 570 N N . LEU A 1 73 ? -8.926 1.255 10.444 1.00 92.25 73 LEU A N 1
ATOM 571 C CA . LEU A 1 73 ? -9.626 0.047 10.873 1.00 92.25 73 LEU A CA 1
ATOM 572 C C . LEU A 1 73 ? -8.749 -0.815 11.794 1.00 92.25 73 LEU A C 1
ATOM 574 O O . LEU A 1 73 ? -9.243 -1.388 12.760 1.00 92.25 73 LEU A O 1
ATOM 578 N N . LYS A 1 74 ? -7.438 -0.863 11.532 1.00 91.62 74 LYS A N 1
ATOM 579 C CA . LYS A 1 74 ? -6.436 -1.538 12.366 1.00 91.62 74 LYS A CA 1
ATOM 580 C C . LYS A 1 74 ? -5.170 -0.689 12.409 1.00 91.62 74 LYS A C 1
ATOM 582 O O . LYS A 1 74 ? -4.732 -0.193 11.372 1.00 91.62 74 LYS A O 1
ATOM 587 N N . LYS A 1 75 ? -4.585 -0.522 13.594 1.00 90.25 75 LYS A N 1
ATOM 588 C CA . LYS A 1 75 ? -3.276 0.114 13.766 1.00 90.25 75 LYS A CA 1
ATOM 589 C C . LYS A 1 75 ? -2.527 -0.479 14.965 1.00 90.25 75 LYS A C 1
ATOM 591 O O . LYS A 1 75 ? -3.190 -0.894 15.919 1.00 90.25 75 LYS A O 1
ATOM 596 N N . PRO A 1 76 ? -1.185 -0.484 14.951 1.00 87.00 76 PRO A N 1
ATOM 597 C CA . PRO A 1 76 ? -0.389 -0.872 16.109 1.00 87.00 76 PRO A CA 1
ATOM 598 C C . PRO A 1 76 ? -0.646 0.048 17.310 1.00 87.00 76 PRO A C 1
ATOM 600 O O . PRO A 1 76 ? -0.932 1.241 17.153 1.00 87.00 76 PRO A O 1
ATOM 603 N N . MET A 1 77 ? -0.514 -0.493 18.523 1.00 85.69 77 MET A N 1
ATOM 604 C CA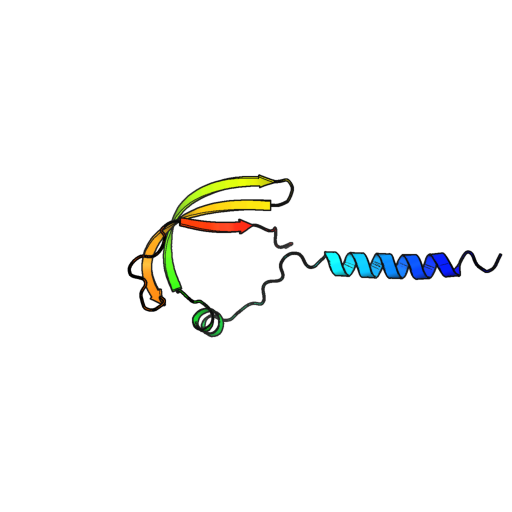 . MET A 1 77 ? -0.534 0.326 19.738 1.00 85.69 77 MET A CA 1
ATOM 605 C C . MET A 1 77 ? 0.647 1.302 19.735 1.00 85.69 77 MET A C 1
ATOM 607 O O . MET A 1 77 ? 1.766 0.929 19.400 1.00 85.69 77 MET A O 1
ATOM 611 N N . GLY A 1 78 ? 0.393 2.557 20.112 1.00 82.75 78 GLY A N 1
ATOM 612 C CA . GLY A 1 78 ? 1.419 3.604 20.185 1.00 82.75 78 GLY A CA 1
ATOM 613 C C . GLY A 1 78 ? 1.548 4.482 18.938 1.00 82.75 78 GLY A C 1
ATOM 614 O O . GLY A 1 78 ? 2.222 5.505 19.002 1.00 82.75 78 GLY A O 1
ATOM 615 N N . ILE A 1 79 ? 0.858 4.160 17.837 1.00 83.50 79 ILE A N 1
ATOM 616 C CA . ILE A 1 79 ? 0.854 5.002 16.633 1.00 83.50 79 ILE A CA 1
ATOM 617 C C . ILE A 1 79 ? -0.373 5.924 16.632 1.00 83.50 79 ILE A C 1
ATOM 619 O O . ILE A 1 79 ? -1.532 5.486 16.583 1.00 83.50 79 ILE A O 1
ATOM 623 N N . SER A 1 80 ? -0.124 7.232 16.699 1.00 77.56 80 SER A N 1
ATOM 624 C CA . SER A 1 80 ? -1.159 8.271 16.637 1.00 77.56 80 SER A CA 1
ATOM 625 C C . SER A 1 80 ? -1.493 8.677 15.201 1.00 77.56 80 SER A C 1
ATOM 627 O O . SER A 1 80 ? -2.670 8.879 14.904 1.00 77.56 80 SER A O 1
ATOM 629 N N . PHE A 1 81 ? -0.491 8.726 14.319 1.00 80.06 81 PHE A N 1
ATOM 630 C CA . PHE A 1 81 ? -0.598 9.218 12.946 1.00 80.06 81 PHE A CA 1
ATOM 631 C C . PHE A 1 81 ? -0.073 8.186 11.939 1.00 80.06 81 PHE A C 1
ATOM 633 O O . PHE A 1 81 ? 0.906 7.494 12.214 1.00 80.06 81 PHE A O 1
ATOM 640 N N . LEU A 1 82 ? -0.742 8.066 10.793 1.00 82.44 82 LEU A N 1
ATOM 641 C CA . LEU A 1 82 ? -0.326 7.207 9.681 1.00 82.44 82 LEU A CA 1
ATOM 642 C C . LEU A 1 82 ? 0.343 8.078 8.623 1.00 82.44 82 LEU A C 1
ATOM 644 O O . LEU A 1 82 ? -0.089 9.203 8.412 1.00 82.44 82 LEU A O 1
ATOM 648 N N . ALA A 1 83 ? 1.395 7.574 7.984 1.00 87.56 83 ALA A N 1
ATOM 649 C CA . ALA A 1 83 ? 2.061 8.321 6.928 1.00 87.56 83 ALA A CA 1
ATOM 650 C C . ALA A 1 83 ? 1.122 8.498 5.727 1.00 87.56 83 ALA A C 1
ATOM 652 O O . ALA A 1 83 ? 0.617 7.516 5.189 1.00 87.56 83 ALA A O 1
ATOM 653 N N . ASP A 1 84 ? 0.974 9.740 5.271 1.00 91.62 84 ASP A N 1
ATOM 654 C CA . ASP A 1 84 ? 0.235 10.078 4.049 1.00 91.62 84 ASP A CA 1
ATOM 655 C C . ASP A 1 84 ? 1.021 9.701 2.777 1.00 91.62 84 ASP A C 1
ATOM 657 O O . ASP A 1 84 ? 0.561 9.919 1.664 1.00 91.62 84 ASP A O 1
ATOM 661 N N . GLU A 1 85 ? 2.212 9.123 2.923 1.00 90.69 85 GLU A N 1
ATOM 662 C CA . GLU A 1 85 ? 3.087 8.697 1.838 1.00 90.69 85 GLU A CA 1
ATOM 663 C C . GLU A 1 85 ? 3.279 7.178 1.869 1.00 90.69 85 GLU A C 1
ATOM 665 O O . GLU A 1 85 ? 3.818 6.621 2.828 1.00 90.69 85 GLU A O 1
ATOM 670 N N . ILE A 1 86 ? 2.874 6.500 0.793 1.00 88.88 86 ILE A N 1
ATOM 671 C CA . ILE A 1 86 ? 3.054 5.058 0.610 1.00 88.88 86 ILE A CA 1
ATOM 672 C C . ILE A 1 86 ? 4.012 4.828 -0.557 1.00 88.88 86 ILE A C 1
ATOM 674 O O . ILE A 1 86 ? 3.729 5.211 -1.692 1.00 88.88 86 ILE A O 1
ATOM 678 N N . ARG A 1 87 ? 5.139 4.163 -0.288 1.00 86.88 87 ARG A N 1
ATOM 679 C CA . ARG A 1 87 ? 6.090 3.732 -1.323 1.00 86.88 87 ARG A CA 1
ATOM 680 C C . ARG A 1 87 ? 5.829 2.289 -1.708 1.00 86.88 87 ARG A C 1
ATOM 682 O O . ARG A 1 87 ? 5.753 1.422 -0.839 1.00 86.88 87 ARG A O 1
ATOM 689 N N . LEU A 1 88 ? 5.718 2.040 -3.007 1.00 80.00 88 LEU A N 1
ATOM 690 C CA . LEU A 1 88 ? 5.538 0.701 -3.552 1.00 80.00 88 LEU A CA 1
ATOM 691 C C . LEU A 1 88 ? 6.645 0.419 -4.574 1.00 80.00 88 LEU A C 1
ATOM 693 O O . LEU A 1 88 ? 6.744 1.145 -5.569 1.00 80.00 88 LEU A O 1
ATOM 697 N N . PRO A 1 89 ? 7.467 -0.626 -4.363 1.00 70.88 89 PRO A N 1
ATOM 698 C CA . PRO A 1 89 ? 8.303 -1.148 -5.427 1.00 70.88 89 PRO A CA 1
ATOM 699 C C . PRO A 1 89 ? 7.405 -1.894 -6.418 1.00 70.88 89 PRO A C 1
ATOM 701 O O . PRO A 1 89 ? 6.776 -2.893 -6.069 1.00 70.88 89 PRO A O 1
ATOM 704 N N . MET A 1 90 ? 7.342 -1.426 -7.661 1.00 65.25 90 MET A N 1
ATOM 705 C CA . MET A 1 90 ? 6.815 -2.226 -8.759 1.00 65.25 90 MET A CA 1
ATOM 706 C C . MET A 1 90 ? 7.956 -3.049 -9.345 1.00 65.25 90 MET A C 1
ATOM 708 O O . MET A 1 90 ? 8.683 -2.627 -10.245 1.00 65.25 90 MET A O 1
ATOM 712 N N . THR A 1 91 ? 8.096 -4.259 -8.827 1.00 56.69 91 THR A N 1
ATOM 713 C CA . THR A 1 91 ? 8.564 -5.386 -9.628 1.00 56.69 91 THR A CA 1
ATOM 714 C C . THR A 1 91 ? 7.400 -5.809 -10.514 1.00 56.69 91 THR A C 1
ATOM 716 O O . THR A 1 91 ? 6.320 -6.083 -9.996 1.00 56.69 91 THR A O 1
ATOM 719 N N . GLN A 1 92 ? 7.585 -5.809 -11.838 1.00 47.09 92 GLN A N 1
ATOM 720 C CA . GLN A 1 92 ? 6.578 -6.319 -12.771 1.00 47.09 92 GLN A CA 1
ATOM 721 C C . GLN A 1 92 ? 6.221 -7.753 -12.357 1.00 47.09 92 GLN A C 1
ATOM 723 O O . GLN A 1 92 ? 7.031 -8.666 -12.511 1.00 47.09 92 GLN A O 1
ATOM 728 N N . CYS A 1 93 ? 5.031 -7.952 -11.790 1.00 42.97 93 CYS A N 1
ATOM 729 C CA . CYS A 1 93 ? 4.433 -9.276 -11.755 1.00 42.97 93 CYS A CA 1
ATOM 730 C C . CYS A 1 93 ? 4.132 -9.609 -13.215 1.00 42.97 93 CYS A C 1
ATOM 732 O O . CYS A 1 93 ? 3.395 -8.867 -13.862 1.00 42.97 93 CYS A O 1
ATOM 734 N N . ALA A 1 94 ? 4.774 -10.647 -13.749 1.00 37.53 94 ALA A N 1
ATOM 735 C CA . ALA A 1 94 ? 4.446 -11.142 -15.075 1.00 37.53 94 ALA A CA 1
ATOM 736 C C . ALA A 1 94 ? 2.968 -11.564 -15.067 1.00 37.53 94 ALA A C 1
ATOM 738 O O . ALA A 1 94 ? 2.581 -12.398 -14.246 1.00 37.53 94 ALA A O 1
ATOM 739 N N . GLU A 1 95 ? 2.158 -10.925 -15.911 1.00 35.81 95 GLU A N 1
ATOM 740 C CA . GLU A 1 95 ? 0.808 -11.395 -16.247 1.00 35.81 95 GLU A CA 1
ATOM 741 C C . GLU A 1 95 ? 0.872 -12.701 -17.048 1.00 35.81 95 GLU A C 1
ATOM 743 O O . GLU A 1 95 ? 1.793 -12.841 -17.889 1.00 35.81 95 GLU A O 1
#

Foldseek 3Di:
DPPPVVVVVVVVVVVVVVVVVVLPQDDDDDQPPVRCVVPDQWDFDKDFPDKDFPDDDPQKTKIKTQIDTPGTDHHDPPDPDDDSIDIDIDRPPDD

pLDDT: mean 75.99, std 16.74, range [35.81, 94.88]

Radius of gyration: 22.34 Å; chains: 1; bounding box: 44×53×51 Å

Organism: NCBI:txid1538716

Secondary structure (DSSP, 8-state):
--SHHHHHHHHHHHHHHHHHHH--S-------HHHHHHH-S-EEEEEEEEEEEEEEETTEEEEEEEEEEEEEEE--TT-----SEEEEEE-----

Sequence (95 aa):
VFTDTMIGSNLAWILLLSIISVSGACTCRDAGPEAAWCRAEFVSKVRIDSVYELKRDNHTYEFLYTVKHLSTLKKPMGISFLADEIRLPMTQCAE